Protein AF-A0A221VYM6-F1 (afdb_monomer)

Mean predicted aligned error: 7.94 Å

Organism: NCBI:txid1470176

Foldseek 3Di:
DPPPDPPPDADQDVVVRDSQKDFQKKWWWDDDPPDDIWIWMAGPVVRDIDIDCPDDDFDDPVPDDDDWTKMWGWIAHPVPRFIWIWIWTDDPNDTDTHIGPDGDDDDDPPPDDPPPPPPD

Structure (mmCIF, N/CA/C/O backbone):
data_AF-A0A221VYM6-F1
#
_entry.id   AF-A0A221VYM6-F1
#
loop_
_atom_site.group_PDB
_atom_site.id
_atom_site.type_symbol
_atom_site.label_atom_id
_atom_site.label_alt_id
_atom_site.label_comp_id
_atom_site.label_asym_id
_atom_site.label_entity_id
_atom_site.label_seq_id
_atom_site.pdbx_PDB_ins_code
_atom_site.Cartn_x
_atom_site.Cartn_y
_atom_site.Cartn_z
_atom_site.occupancy
_atom_site.B_iso_or_equiv
_atom_site.auth_seq_id
_atom_site.auth_comp_id
_atom_site.auth_asym_id
_atom_site.auth_atom_id
_atom_site.pdbx_PDB_model_num
ATOM 1 N N . MET A 1 1 ? -14.874 -24.263 -2.839 1.00 46.84 1 MET A N 1
ATOM 2 C CA . MET A 1 1 ? -14.280 -22.927 -3.037 1.00 46.84 1 MET A CA 1
ATOM 3 C C . MET A 1 1 ? -13.327 -23.061 -4.202 1.00 46.84 1 MET A C 1
ATOM 5 O O . MET A 1 1 ? -12.328 -23.753 -4.061 1.00 46.84 1 MET A O 1
ATOM 9 N N . ASP A 1 2 ? -13.682 -22.512 -5.361 1.00 52.88 2 ASP A N 1
ATOM 10 C CA . ASP A 1 2 ? -12.804 -22.548 -6.530 1.00 52.88 2 ASP A CA 1
ATOM 11 C C . ASP A 1 2 ? -11.606 -21.641 -6.251 1.00 52.88 2 ASP A C 1
ATOM 13 O O . ASP A 1 2 ? -11.743 -20.418 -6.211 1.00 52.88 2 ASP A O 1
ATOM 17 N N . GLY A 1 3 ? -10.439 -22.242 -6.020 1.00 55.84 3 GLY A N 1
ATOM 18 C CA . GLY A 1 3 ? -9.161 -21.550 -5.861 1.00 55.84 3 GLY A CA 1
ATOM 19 C C . GLY A 1 3 ? -8.693 -20.948 -7.183 1.00 55.84 3 GLY A C 1
ATOM 20 O O . GLY A 1 3 ? -7.710 -21.402 -7.761 1.00 55.84 3 GLY A O 1
ATOM 21 N N . ARG A 1 4 ? -9.423 -19.951 -7.692 1.00 69.06 4 ARG A N 1
ATOM 22 C CA . ARG A 1 4 ? -9.055 -19.200 -8.894 1.00 69.06 4 ARG A CA 1
ATOM 23 C C . ARG A 1 4 ? -7.886 -18.284 -8.557 1.00 69.06 4 ARG A C 1
ATOM 25 O O . ARG A 1 4 ? -8.068 -17.115 -8.235 1.00 69.06 4 ARG A O 1
ATOM 32 N N . VAL A 1 5 ? -6.682 -18.837 -8.614 1.00 68.12 5 VAL A N 1
ATOM 33 C CA . VAL A 1 5 ? -5.460 -18.039 -8.681 1.00 68.12 5 VAL A CA 1
ATOM 34 C C . VAL A 1 5 ? -5.509 -17.255 -9.990 1.00 68.12 5 VAL A C 1
ATOM 36 O O . VAL A 1 5 ? -5.655 -17.834 -11.067 1.00 68.12 5 VAL A O 1
ATOM 39 N N . ILE A 1 6 ? -5.421 -15.929 -9.903 1.00 70.81 6 ILE A N 1
ATOM 40 C CA . ILE A 1 6 ? -5.298 -15.077 -11.084 1.00 70.81 6 ILE A CA 1
ATOM 41 C C . ILE A 1 6 ? -3.847 -15.203 -11.557 1.00 70.81 6 ILE A C 1
ATOM 43 O O . ILE A 1 6 ? -2.958 -14.557 -11.015 1.00 70.81 6 ILE A O 1
ATOM 47 N N . GLY A 1 7 ? -3.602 -16.076 -12.539 1.00 64.44 7 GLY A N 1
ATOM 48 C CA . GLY A 1 7 ? -2.248 -16.408 -13.006 1.00 64.44 7 GLY A CA 1
ATOM 49 C C . GLY A 1 7 ? -1.463 -15.236 -13.610 1.00 64.44 7 GLY A C 1
ATOM 50 O O . GLY A 1 7 ? -0.243 -15.291 -13.637 1.00 64.44 7 GLY A O 1
ATOM 51 N N . ASN A 1 8 ? -2.153 -14.168 -14.031 1.00 72.62 8 ASN A N 1
ATOM 52 C CA . ASN A 1 8 ? -1.565 -12.969 -14.641 1.00 72.62 8 ASN A CA 1
ATOM 53 C C . ASN A 1 8 ? -1.988 -11.684 -13.899 1.00 72.62 8 ASN A C 1
ATOM 55 O O . ASN A 1 8 ? -2.413 -10.712 -14.522 1.00 72.62 8 ASN A O 1
ATOM 59 N N . ALA A 1 9 ? -1.952 -11.684 -12.564 1.00 81.19 9 ALA A N 1
ATOM 60 C CA . ALA A 1 9 ? -2.217 -10.480 -11.774 1.00 81.19 9 ALA A CA 1
ATOM 61 C C . ALA A 1 9 ? -0.944 -9.625 -11.653 1.00 81.19 9 ALA A C 1
ATOM 63 O O . ALA A 1 9 ? -0.192 -9.760 -10.692 1.00 81.19 9 ALA A O 1
ATOM 64 N N . LEU A 1 10 ? -0.699 -8.760 -12.641 1.00 87.50 10 LEU A N 1
ATOM 65 C CA . LEU A 1 10 ? 0.385 -7.775 -12.589 1.00 87.50 10 LEU A CA 1
ATOM 66 C C . LEU A 1 10 ? -0.062 -6.522 -11.831 1.00 87.50 10 LEU A C 1
ATOM 68 O O . LEU A 1 10 ? -1.157 -6.003 -12.065 1.00 87.50 10 LEU A O 1
ATOM 72 N N . LEU A 1 11 ? 0.800 -6.012 -10.950 1.00 89.38 11 LEU A N 1
ATOM 73 C CA . LEU A 1 11 ? 0.607 -4.716 -10.308 1.00 89.38 11 LEU A CA 1
ATOM 74 C C . LEU A 1 11 ? 1.179 -3.620 -11.214 1.00 89.38 11 LEU A C 1
ATOM 76 O O . LEU A 1 11 ? 2.380 -3.365 -11.217 1.00 89.38 11 LEU A O 1
ATOM 80 N N . ILE A 1 12 ? 0.306 -2.989 -11.997 1.00 91.19 12 ILE A N 1
ATOM 81 C CA . ILE A 1 12 ? 0.689 -1.936 -12.943 1.00 91.19 12 ILE A CA 1
ATOM 82 C C . ILE A 1 12 ? 0.592 -0.574 -12.258 1.00 91.19 12 ILE A C 1
ATOM 84 O O . ILE A 1 12 ? -0.496 -0.172 -11.844 1.00 91.19 12 ILE A O 1
ATOM 88 N N . TYR A 1 13 ? 1.701 0.164 -12.181 1.00 90.62 13 TYR A N 1
ATOM 89 C CA . TYR A 1 13 ? 1.701 1.518 -11.632 1.00 90.62 13 TYR A CA 1
ATOM 90 C C . TYR A 1 13 ? 1.054 2.505 -12.625 1.00 90.62 13 TYR A C 1
ATOM 92 O O . TYR A 1 13 ? 1.562 2.673 -13.738 1.00 90.62 13 TYR A O 1
ATOM 100 N N . PRO A 1 14 ? -0.043 3.200 -12.265 1.00 89.31 14 PRO A N 1
ATOM 101 C CA . PRO A 1 14 ? -0.875 3.932 -13.221 1.00 89.31 14 PRO A CA 1
ATOM 102 C C . PRO A 1 14 ? -0.179 5.139 -13.848 1.00 89.31 14 PRO A C 1
ATOM 104 O O . PRO A 1 14 ? -0.522 5.521 -14.961 1.00 89.31 14 PRO A O 1
ATOM 107 N N . HIS A 1 15 ? 0.798 5.742 -13.165 1.00 88.25 15 HIS A N 1
ATOM 108 C CA . HIS A 1 15 ? 1.430 6.968 -13.652 1.00 88.25 15 HIS A CA 1
ATOM 109 C C . HIS A 1 15 ? 2.299 6.733 -14.896 1.00 88.25 15 HIS A C 1
ATOM 111 O O . HIS A 1 15 ? 2.322 7.559 -15.803 1.00 88.25 15 HIS A O 1
ATOM 117 N N . CYS A 1 16 ? 3.034 5.618 -14.949 1.00 92.56 16 CYS A N 1
ATOM 118 C CA . CYS A 1 16 ? 3.912 5.286 -16.080 1.00 92.56 16 CYS A CA 1
ATOM 119 C C . CYS A 1 16 ? 3.513 3.996 -16.807 1.00 92.56 16 CYS A C 1
ATOM 121 O O . CYS A 1 16 ? 4.198 3.599 -17.743 1.00 92.56 16 CYS A O 1
ATOM 123 N N . SER A 1 17 ? 2.411 3.354 -16.401 1.00 92.88 17 SER A N 1
ATOM 124 C CA . SER A 1 17 ? 1.917 2.088 -16.966 1.00 92.88 17 SER A CA 1
ATOM 125 C C . SER A 1 17 ? 2.937 0.937 -16.931 1.00 92.88 17 SER A C 1
ATOM 127 O O . SER A 1 17 ? 2.841 0.007 -17.727 1.00 92.88 17 SER A O 1
ATOM 129 N N . SER A 1 18 ? 3.906 0.996 -16.014 1.00 92.75 18 SER A N 1
ATOM 130 C CA . SER A 1 18 ? 4.922 -0.042 -15.815 1.00 92.75 18 SER A CA 1
ATOM 131 C C . SER A 1 18 ? 4.409 -1.139 -14.888 1.00 92.75 18 SER A C 1
ATOM 133 O O . SER A 1 18 ? 3.757 -0.847 -13.884 1.00 92.75 18 SER A O 1
ATOM 135 N N . ASP A 1 19 ? 4.749 -2.386 -15.193 1.00 91.00 19 ASP A N 1
ATOM 136 C CA . ASP A 1 19 ? 4.557 -3.560 -14.337 1.00 91.00 19 ASP A CA 1
ATOM 137 C C . ASP A 1 19 ? 5.790 -3.885 -13.474 1.00 91.00 19 ASP A C 1
ATOM 139 O O . ASP A 1 19 ? 5.713 -4.732 -12.585 1.00 91.00 19 ASP A O 1
ATOM 143 N N . VAL A 1 20 ? 6.906 -3.179 -13.682 1.00 94.31 20 VAL A N 1
ATOM 144 C CA . VAL A 1 20 ? 8.126 -3.311 -12.875 1.00 94.31 20 VAL A CA 1
ATOM 145 C C . VAL A 1 20 ? 7.955 -2.533 -11.568 1.00 94.31 20 VAL A C 1
ATOM 147 O O . VAL A 1 20 ? 8.355 -1.371 -11.444 1.00 94.31 20 VAL A O 1
ATOM 150 N N . THR A 1 21 ? 7.263 -3.155 -10.614 1.00 93.94 21 THR A N 1
ATOM 151 C CA . THR A 1 21 ? 6.931 -2.574 -9.311 1.00 93.94 21 THR A CA 1
ATOM 152 C C . THR A 1 21 ? 7.379 -3.468 -8.161 1.00 93.94 21 THR A C 1
ATOM 154 O O . THR A 1 21 ? 7.292 -4.694 -8.226 1.00 93.94 21 THR A O 1
ATOM 157 N N . HIS A 1 22 ? 7.831 -2.839 -7.078 1.00 93.31 22 HIS A N 1
ATOM 158 C CA . HIS A 1 22 ? 8.289 -3.514 -5.869 1.00 93.31 22 HIS A CA 1
ATOM 159 C C . HIS A 1 22 ? 7.418 -3.105 -4.692 1.00 93.31 22 HIS A C 1
ATOM 161 O O . HIS A 1 22 ? 7.345 -1.926 -4.353 1.00 93.31 22 HIS A O 1
ATOM 167 N N . VAL A 1 23 ? 6.758 -4.078 -4.064 1.00 93.25 23 VAL A N 1
ATOM 168 C CA . VAL A 1 23 ? 6.037 -3.873 -2.803 1.00 93.25 23 VAL A CA 1
ATOM 169 C C . VAL A 1 23 ? 7.013 -4.102 -1.658 1.00 93.25 23 VAL A C 1
ATOM 171 O O . VAL A 1 23 ? 7.545 -5.196 -1.496 1.00 93.25 23 VAL A O 1
ATOM 174 N N . GLU A 1 24 ? 7.229 -3.064 -0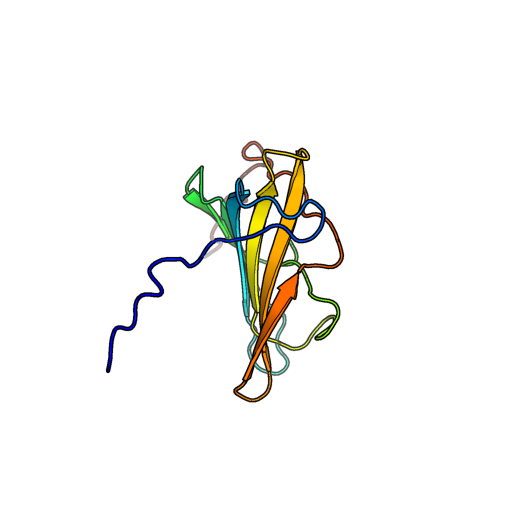.864 1.00 93.06 24 GLU A N 1
ATOM 175 C CA . GLU A 1 24 ? 8.195 -3.056 0.239 1.00 93.06 24 GLU A CA 1
ATOM 176 C C . GLU A 1 24 ? 7.510 -2.941 1.601 1.00 93.06 24 GLU A C 1
ATOM 178 O O . GLU A 1 24 ? 8.092 -3.298 2.618 1.00 93.06 24 GLU A O 1
ATOM 183 N N . HIS A 1 25 ? 6.276 -2.434 1.635 1.00 92.19 25 HIS A N 1
ATOM 184 C CA . HIS A 1 25 ? 5.580 -2.108 2.872 1.00 92.19 25 HIS A CA 1
ATOM 185 C C . HIS A 1 25 ? 4.144 -2.608 2.843 1.00 92.19 25 HIS A C 1
ATOM 187 O O . HIS A 1 25 ? 3.461 -2.551 1.818 1.00 92.19 25 HIS A O 1
ATOM 193 N N . VAL A 1 26 ? 3.659 -3.029 4.005 1.00 93.62 26 VAL A N 1
ATOM 194 C CA . VAL A 1 26 ? 2.241 -3.301 4.233 1.00 93.62 26 VAL A CA 1
ATOM 195 C C . VAL A 1 26 ? 1.774 -2.443 5.391 1.00 93.62 26 VAL A C 1
ATOM 197 O O . VAL A 1 26 ? 2.284 -2.554 6.501 1.00 93.62 26 VAL A O 1
ATOM 200 N N . PHE A 1 27 ? 0.779 -1.606 5.137 1.00 91.94 27 PHE A N 1
ATOM 201 C CA . PHE A 1 27 ? 0.119 -0.809 6.157 1.00 91.94 27 PHE A CA 1
ATOM 202 C C . PHE A 1 27 ? -1.237 -1.430 6.460 1.00 91.94 27 PHE A C 1
ATOM 204 O O . PHE A 1 27 ? -1.993 -1.756 5.545 1.00 91.94 27 PHE A O 1
ATOM 211 N N . VAL A 1 28 ? -1.572 -1.563 7.733 1.00 91.12 28 VAL A N 1
ATOM 212 C CA . VAL A 1 28 ? -2.876 -2.021 8.200 1.00 91.12 28 VAL A CA 1
ATOM 213 C C . VAL A 1 28 ? -3.413 -0.972 9.151 1.00 91.12 28 VAL A C 1
ATOM 215 O O . VAL A 1 28 ? -2.758 -0.615 10.122 1.00 91.12 28 VAL A O 1
ATOM 218 N N . SER A 1 29 ? -4.629 -0.506 8.901 1.00 89.44 29 SER A N 1
ATOM 219 C CA . SER A 1 29 ? -5.359 0.312 9.860 1.00 89.44 29 SER A CA 1
ATOM 220 C C . SER A 1 29 ? -6.683 -0.340 10.154 1.00 89.44 29 SER A C 1
ATOM 222 O O . SER A 1 29 ? -7.472 -0.646 9.252 1.00 89.44 29 SER A O 1
ATOM 224 N N . ALA A 1 30 ? -6.917 -0.544 11.438 1.00 86.94 30 ALA A N 1
ATOM 225 C CA . ALA A 1 30 ? -8.105 -1.187 11.941 1.00 86.94 30 ALA A CA 1
ATOM 226 C C . ALA A 1 30 ? -8.617 -0.434 13.157 1.00 86.94 30 ALA A C 1
ATOM 228 O O . ALA A 1 30 ? -7.845 0.031 13.992 1.00 86.94 30 ALA A O 1
ATOM 229 N N . ARG A 1 31 ? -9.937 -0.353 13.304 1.00 83.06 31 ARG A N 1
ATOM 230 C CA . ARG A 1 31 ? -10.547 0.185 14.519 1.00 83.06 31 ARG A CA 1
ATOM 231 C C . ARG A 1 31 ? -11.850 -0.511 14.857 1.00 83.06 31 ARG A C 1
ATOM 233 O O . ARG A 1 31 ? -12.609 -0.891 13.964 1.00 83.06 31 ARG A O 1
ATOM 240 N N . GLN A 1 32 ? -12.124 -0.621 16.149 1.00 80.06 32 GLN A N 1
ATOM 241 C CA . GLN A 1 32 ? -13.480 -0.865 16.624 1.00 80.06 32 GLN A CA 1
ATOM 242 C C . GLN A 1 32 ? -14.298 0.428 16.486 1.00 80.06 32 GLN A C 1
ATOM 244 O O . GLN A 1 32 ? -13.727 1.520 16.450 1.00 80.06 32 GLN A O 1
ATOM 249 N N . GLU A 1 33 ? -15.621 0.305 16.382 1.00 73.38 33 GLU A N 1
ATOM 250 C CA . GLU A 1 33 ? -16.529 1.455 16.368 1.00 73.38 33 GLU A CA 1
ATOM 251 C C . GLU A 1 33 ? -16.202 2.426 17.514 1.00 73.38 33 GLU A C 1
ATOM 253 O O . GLU A 1 33 ? -15.905 2.004 18.632 1.00 73.38 33 GLU A O 1
ATOM 258 N N . ASP A 1 34 ? -16.148 3.716 17.177 1.00 73.75 34 ASP A N 1
ATOM 259 C CA . ASP A 1 34 ? -15.829 4.839 18.070 1.00 73.75 34 ASP A CA 1
ATOM 260 C C . ASP A 1 34 ? -14.485 4.784 18.822 1.00 73.75 34 ASP A C 1
ATOM 262 O O . ASP A 1 34 ? -14.213 5.631 19.674 1.00 73.75 34 ASP A O 1
ATOM 266 N N . ARG A 1 35 ? -13.591 3.848 18.476 1.00 81.00 35 ARG A N 1
ATOM 267 C CA . ARG A 1 35 ? -12.214 3.815 18.988 1.00 81.00 35 ARG A CA 1
ATOM 268 C C . ARG A 1 35 ? -11.230 4.475 18.028 1.00 81.00 35 ARG A C 1
ATOM 270 O O . ARG A 1 35 ? -11.482 4.610 16.828 1.00 81.00 35 ARG A O 1
ATOM 277 N N . LEU A 1 36 ? -10.076 4.861 18.571 1.00 80.88 36 LEU A N 1
ATOM 278 C CA . LEU A 1 36 ? -8.929 5.258 17.759 1.00 80.88 36 LEU A CA 1
ATOM 279 C C . LEU A 1 36 ? -8.517 4.106 16.840 1.00 80.88 36 LEU A C 1
ATOM 281 O O . LEU A 1 36 ? -8.643 2.931 17.196 1.00 80.88 36 LEU A O 1
ATOM 285 N N . ALA A 1 37 ? -8.037 4.462 15.651 1.00 81.69 37 ALA A N 1
ATOM 286 C CA . ALA A 1 37 ? -7.429 3.486 14.769 1.00 81.69 37 ALA A CA 1
ATOM 287 C C . ALA A 1 37 ? -6.127 2.968 15.373 1.00 81.69 37 ALA A C 1
ATOM 289 O O . ALA A 1 37 ? -5.378 3.717 16.003 1.00 81.69 37 ALA A O 1
ATOM 290 N N . ASN A 1 38 ? -5.915 1.669 15.198 1.00 85.38 38 ASN A N 1
ATOM 291 C CA . ASN A 1 38 ? -4.636 1.027 15.383 1.00 85.38 38 ASN A CA 1
ATOM 292 C C . ASN A 1 38 ? -3.981 0.918 14.011 1.00 85.38 38 ASN A C 1
ATOM 294 O O . ASN A 1 38 ? -4.463 0.171 13.155 1.00 85.38 38 ASN A O 1
ATOM 298 N N . GLU A 1 39 ? -2.912 1.676 13.817 1.00 88.06 39 GLU A N 1
ATOM 299 C CA . GLU A 1 39 ? -2.057 1.569 12.644 1.00 88.06 39 GLU A CA 1
ATOM 300 C C . GLU A 1 39 ? -0.918 0.586 12.927 1.00 88.06 39 GLU A C 1
ATOM 302 O O . GLU A 1 39 ? -0.246 0.658 13.964 1.00 88.06 39 GLU A O 1
ATOM 307 N N . ILE A 1 40 ? -0.706 -0.320 11.982 1.00 90.00 40 ILE A N 1
ATOM 308 C CA . ILE A 1 40 ? 0.400 -1.264 11.940 1.00 90.00 40 ILE A CA 1
ATOM 309 C C . ILE A 1 40 ? 1.100 -1.059 10.604 1.00 90.00 40 ILE A C 1
ATOM 311 O O . ILE A 1 40 ? 0.445 -1.081 9.562 1.00 90.00 40 ILE A O 1
ATOM 315 N N . THR A 1 41 ? 2.419 -0.934 10.622 1.00 90.94 41 THR A N 1
ATOM 316 C CA . THR A 1 41 ? 3.217 -0.939 9.397 1.00 90.94 41 THR A CA 1
ATOM 317 C C . THR A 1 41 ? 4.239 -2.053 9.460 1.00 90.94 41 THR A C 1
ATOM 319 O O . THR A 1 41 ? 4.914 -2.238 10.468 1.00 90.94 41 THR A O 1
ATOM 322 N N . VAL A 1 42 ? 4.342 -2.806 8.374 1.00 90.94 42 VAL A N 1
ATOM 323 C CA . VAL A 1 42 ? 5.305 -3.884 8.195 1.00 90.94 42 VAL A CA 1
ATOM 324 C C . VAL A 1 42 ? 6.242 -3.489 7.066 1.00 90.94 42 VAL A C 1
ATOM 326 O O . VAL A 1 42 ? 5.784 -3.257 5.946 1.00 90.94 42 VAL A O 1
ATOM 329 N N . ASN A 1 43 ? 7.540 -3.449 7.345 1.00 90.19 43 ASN A N 1
ATOM 330 C CA . ASN A 1 43 ? 8.567 -3.440 6.313 1.0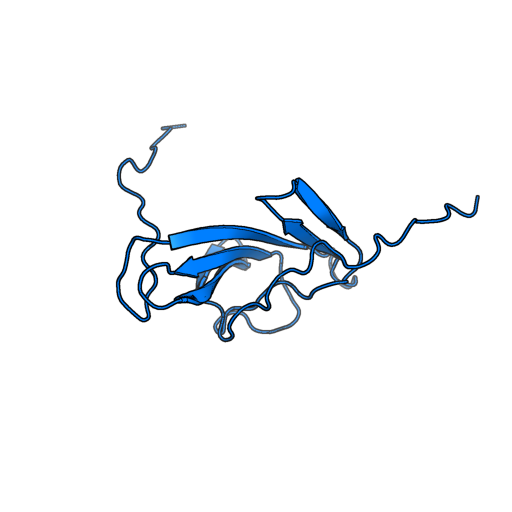0 90.19 43 ASN A CA 1
ATOM 331 C C . ASN A 1 43 ? 8.774 -4.891 5.852 1.00 90.19 43 ASN A C 1
ATOM 333 O O . ASN A 1 43 ? 9.222 -5.744 6.616 1.00 90.19 43 ASN A O 1
ATOM 337 N N . ALA A 1 44 ? 8.398 -5.187 4.611 1.00 88.25 44 ALA A N 1
ATOM 338 C CA . ALA A 1 44 ? 8.463 -6.525 4.033 1.00 88.25 44 ALA A CA 1
ATOM 339 C C . ALA A 1 44 ? 9.897 -6.963 3.688 1.00 88.25 44 ALA A C 1
ATOM 341 O O . ALA A 1 44 ? 10.134 -8.157 3.520 1.00 88.25 44 ALA A O 1
ATOM 342 N N . ILE A 1 45 ? 10.841 -6.020 3.597 1.00 88.50 45 ILE A N 1
ATOM 343 C CA . ILE A 1 45 ? 12.258 -6.297 3.342 1.00 88.50 45 ILE A CA 1
ATOM 344 C C . ILE A 1 45 ? 12.950 -6.700 4.646 1.00 88.50 45 ILE A C 1
ATOM 346 O O . ILE A 1 45 ? 13.576 -7.757 4.712 1.00 88.50 45 ILE A O 1
ATOM 350 N N . SER A 1 46 ? 12.833 -5.875 5.691 1.00 89.56 46 SER A N 1
ATOM 351 C CA . SER A 1 46 ? 13.511 -6.105 6.974 1.00 89.56 46 SER A CA 1
ATOM 352 C C . SER A 1 46 ? 12.722 -7.005 7.929 1.00 89.56 46 SER A C 1
ATOM 354 O O . SER A 1 46 ? 13.284 -7.549 8.878 1.00 89.56 46 SER A O 1
ATOM 356 N N . GLY A 1 47 ? 11.417 -7.172 7.700 1.00 85.88 47 GLY A N 1
ATOM 357 C CA . GLY A 1 47 ? 10.502 -7.868 8.607 1.00 85.88 47 GLY A CA 1
ATOM 358 C C . GLY A 1 47 ? 10.118 -7.052 9.847 1.00 85.88 47 GLY A C 1
ATOM 359 O O . GLY A 1 47 ? 9.422 -7.568 10.724 1.00 85.88 47 GLY A O 1
ATOM 360 N N . ARG A 1 48 ? 10.556 -5.789 9.948 1.00 87.81 48 ARG A N 1
ATOM 361 C CA . ARG A 1 48 ? 10.236 -4.897 11.068 1.00 87.81 48 ARG A CA 1
ATOM 362 C C . ARG A 1 48 ? 8.743 -4.572 11.085 1.00 87.81 48 ARG A C 1
ATOM 364 O O . ARG A 1 48 ? 8.157 -4.242 10.056 1.00 87.81 48 ARG A O 1
ATOM 371 N N . VAL A 1 49 ? 8.148 -4.629 12.275 1.00 89.31 49 VAL A N 1
ATOM 372 C CA . VAL A 1 49 ? 6.742 -4.286 12.510 1.00 89.31 49 VAL A CA 1
ATOM 373 C C . VAL A 1 49 ? 6.665 -3.114 13.477 1.00 89.31 49 VAL A C 1
ATOM 375 O O . VAL A 1 49 ? 7.182 -3.182 14.590 1.00 89.31 49 VAL A O 1
ATOM 378 N N . GLU A 1 50 ? 5.974 -2.059 13.068 1.00 87.25 50 GLU A N 1
ATOM 379 C CA . GLU A 1 50 ? 5.655 -0.908 13.905 1.00 87.25 50 GLU A CA 1
ATOM 380 C C . GLU A 1 50 ? 4.162 -0.866 14.199 1.00 87.25 50 GLU A C 1
ATOM 382 O O . GLU A 1 50 ? 3.334 -1.204 13.356 1.00 87.25 50 GLU A O 1
ATOM 387 N N . THR A 1 51 ? 3.814 -0.458 15.416 1.00 84.44 51 THR A N 1
ATOM 388 C CA . THR A 1 51 ? 2.429 -0.362 15.893 1.00 84.44 51 THR A CA 1
ATOM 389 C C . THR A 1 51 ? 2.214 0.987 16.585 1.00 84.44 51 THR A C 1
ATOM 391 O O . THR A 1 51 ? 3.162 1.756 16.745 1.00 84.44 51 THR A O 1
ATOM 394 N N . ARG A 1 52 ? 0.982 1.277 17.030 1.00 71.75 52 ARG A N 1
ATOM 395 C CA . ARG A 1 52 ? 0.636 2.479 17.823 1.00 71.75 52 ARG A CA 1
ATOM 396 C C . ARG A 1 52 ? 0.773 3.807 17.066 1.00 71.75 52 ARG A C 1
ATOM 398 O O . ARG A 1 52 ? 1.146 4.815 17.657 1.00 71.75 52 ARG A O 1
ATOM 405 N N . ASN A 1 53 ? 0.392 3.840 15.790 1.00 62.66 53 ASN A N 1
ATOM 406 C CA . ASN A 1 53 ? 0.224 5.091 15.031 1.00 62.66 53 ASN A CA 1
ATOM 407 C C . ASN A 1 53 ? 1.527 5.849 14.728 1.00 62.66 53 ASN A C 1
ATOM 409 O O . ASN A 1 53 ? 1.487 7.057 14.511 1.00 62.66 53 ASN A O 1
ATOM 413 N N . LYS A 1 54 ? 2.671 5.150 14.657 1.00 65.38 54 LYS A N 1
ATOM 414 C CA . LYS A 1 54 ? 3.940 5.746 14.194 1.00 65.38 54 LYS A CA 1
ATOM 415 C C . LYS A 1 54 ? 3.915 6.187 12.725 1.00 65.38 54 LYS A C 1
ATOM 417 O O . LYS A 1 54 ? 4.649 7.092 12.349 1.00 65.38 54 LYS A O 1
ATOM 422 N N . GLY A 1 55 ? 3.023 5.615 11.920 1.00 68.19 55 GLY A N 1
ATOM 423 C CA . GLY A 1 55 ? 2.716 6.086 10.574 1.00 68.19 55 GLY A CA 1
ATOM 424 C C . GLY A 1 55 ? 1.233 5.909 10.286 1.00 68.19 55 GLY A C 1
ATOM 425 O O . GLY A 1 55 ? 0.669 4.855 10.578 1.00 68.19 55 GLY A O 1
ATOM 426 N N . GLU A 1 5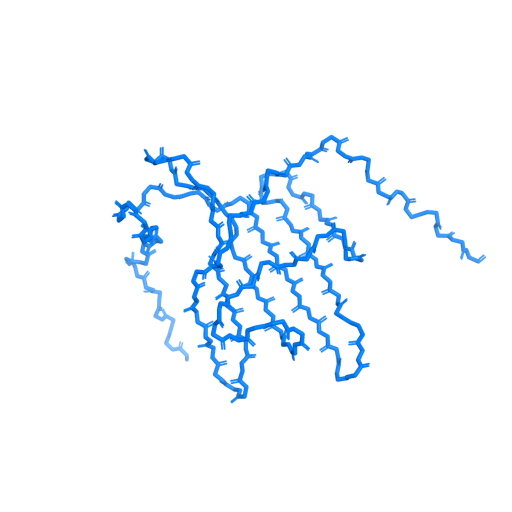6 ? 0.588 6.940 9.742 1.00 79.25 56 GLU A N 1
ATOM 427 C CA . GLU A 1 56 ? -0.782 6.809 9.248 1.00 79.25 56 GLU A CA 1
ATOM 428 C C . GLU A 1 56 ? -0.752 5.991 7.954 1.00 79.25 56 GLU A C 1
ATOM 430 O O . GLU A 1 56 ? -0.038 6.340 7.010 1.00 79.25 56 GLU A O 1
ATOM 435 N N . ALA A 1 57 ? -1.518 4.900 7.895 1.00 86.19 57 ALA A N 1
ATOM 436 C CA . ALA A 1 57 ? -1.627 4.127 6.673 1.00 86.19 57 ALA A CA 1
ATOM 437 C C . ALA A 1 57 ? -2.171 5.013 5.532 1.00 86.19 57 ALA A C 1
ATOM 439 O O . ALA A 1 57 ? -3.129 5.769 5.750 1.00 86.19 57 ALA A O 1
ATOM 440 N N . PRO A 1 58 ? -1.604 4.903 4.315 1.00 89.31 58 PRO A N 1
ATOM 441 C CA . PRO A 1 58 ? -2.011 5.697 3.162 1.00 89.31 58 PRO A CA 1
ATOM 442 C C . PRO A 1 58 ? -3.518 5.652 2.902 1.00 89.31 58 PRO A C 1
ATOM 444 O O . PRO A 1 58 ? -4.192 4.647 3.147 1.00 89.31 58 PRO A O 1
ATOM 447 N N . ILE A 1 59 ? -4.045 6.757 2.375 1.00 86.94 59 ILE A N 1
ATOM 448 C CA . ILE A 1 59 ? -5.475 6.940 2.130 1.00 86.94 59 ILE A CA 1
ATOM 449 C C . ILE A 1 59 ? -5.731 7.098 0.642 1.00 86.94 59 ILE A C 1
ATOM 451 O O . ILE A 1 59 ? -5.037 7.835 -0.058 1.00 86.94 59 ILE A O 1
ATOM 455 N N . GLY A 1 60 ? -6.767 6.402 0.193 1.00 82.19 60 GLY A N 1
ATOM 456 C CA . GLY A 1 60 ? -7.374 6.612 -1.103 1.00 82.19 60 GLY A CA 1
ATOM 457 C C . GLY A 1 60 ? -8.419 7.731 -1.083 1.00 82.19 60 GLY A C 1
ATOM 458 O O . GLY A 1 60 ? -9.164 7.898 -0.109 1.00 82.19 60 GLY A O 1
ATOM 459 N N . SER A 1 61 ? -8.479 8.476 -2.181 1.00 80.38 61 SER A N 1
ATOM 460 C CA . SER A 1 61 ? -9.379 9.614 -2.401 1.00 80.38 61 SER A CA 1
ATOM 461 C C . SER A 1 61 ? -10.869 9.312 -2.209 1.00 80.38 61 SER A C 1
ATOM 463 O O . SER A 1 61 ? -11.629 10.145 -1.713 1.00 80.38 61 SER A O 1
ATOM 465 N N . THR A 1 62 ? -11.306 8.104 -2.568 1.00 75.94 62 THR A N 1
ATOM 466 C CA . THR A 1 62 ? -12.727 7.741 -2.646 1.00 75.94 62 THR A CA 1
ATOM 467 C C . THR A 1 62 ? -13.341 7.616 -1.260 1.00 75.94 62 THR A C 1
ATOM 469 O O . THR A 1 62 ? -14.520 7.906 -1.045 1.00 75.94 62 THR A O 1
ATOM 472 N N . VAL A 1 63 ? -12.546 7.148 -0.300 1.00 69.44 63 VAL A N 1
ATOM 473 C CA . VAL A 1 63 ? -13.042 6.770 1.021 1.00 69.44 63 VAL A CA 1
ATOM 474 C C . VAL A 1 63 ? -12.736 7.828 2.084 1.00 69.44 63 VAL A C 1
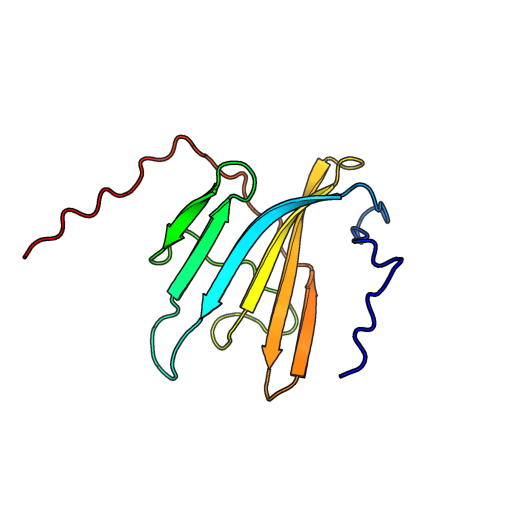ATOM 476 O O . VAL A 1 63 ? -13.502 7.935 3.052 1.00 69.44 63 VAL A O 1
ATOM 479 N N . GLY A 1 64 ? -11.690 8.636 1.872 1.00 68.19 64 GLY A N 1
ATOM 480 C CA . GLY A 1 64 ? -11.304 9.762 2.722 1.00 68.19 64 GLY A CA 1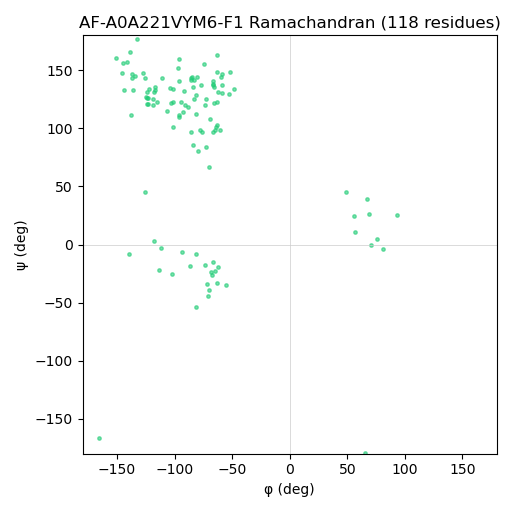
ATOM 481 C C . GLY A 1 64 ? -10.844 9.375 4.134 1.00 68.19 64 GLY A C 1
ATOM 482 O O . GLY A 1 64 ? -10.801 8.200 4.514 1.00 68.19 64 GLY A O 1
ATOM 483 N N . HIS A 1 65 ? -10.502 10.386 4.940 1.00 61.59 65 HIS A N 1
ATOM 484 C CA . HIS A 1 65 ? -10.027 10.189 6.312 1.00 61.59 65 HIS A CA 1
ATOM 485 C C . HIS A 1 65 ? -11.120 9.628 7.242 1.00 61.59 65 HIS A C 1
ATOM 487 O O . HIS A 1 65 ? -12.265 10.085 7.273 1.00 61.59 65 HIS A O 1
ATOM 493 N N . GLY A 1 66 ? -10.719 8.676 8.090 1.00 59.72 66 GLY A N 1
ATOM 494 C CA . GLY A 1 66 ? -11.293 8.560 9.429 1.00 59.72 66 GLY A CA 1
ATOM 495 C C . GLY A 1 66 ? -12.476 7.621 9.654 1.00 59.72 66 GLY A C 1
ATOM 496 O O . GLY A 1 66 ? -13.199 7.860 10.624 1.00 59.72 66 GLY A O 1
ATOM 497 N N . ARG A 1 67 ? -12.704 6.550 8.870 1.00 60.38 67 ARG A N 1
ATOM 498 C CA . ARG A 1 67 ? -13.816 5.618 9.187 1.00 60.38 67 ARG A CA 1
ATOM 499 C C . ARG A 1 67 ? -13.624 4.105 9.039 1.00 60.38 67 ARG A C 1
ATOM 501 O O . ARG A 1 67 ? -14.551 3.404 9.442 1.00 60.38 67 ARG A O 1
ATOM 508 N N . ARG A 1 68 ? -12.538 3.560 8.480 1.00 72.06 68 ARG A N 1
ATOM 509 C CA . ARG A 1 68 ? -12.597 2.184 7.935 1.00 72.06 68 ARG A CA 1
ATOM 510 C C . ARG A 1 68 ? -11.327 1.355 8.088 1.00 72.06 68 ARG A C 1
ATOM 512 O O . ARG A 1 68 ? -10.233 1.889 8.190 1.00 72.06 68 ARG A O 1
ATOM 519 N N . GLN A 1 69 ? -11.553 0.043 8.063 1.00 86.19 69 GLN A N 1
ATOM 520 C CA . GLN A 1 69 ? -10.547 -1.007 7.963 1.00 86.19 69 GLN A CA 1
ATOM 521 C C . GLN A 1 69 ? -9.870 -0.906 6.592 1.00 86.19 69 GLN A C 1
ATOM 523 O O . GLN A 1 69 ? -10.556 -0.973 5.564 1.00 86.19 69 GLN A O 1
ATOM 528 N N . ARG A 1 70 ? -8.551 -0.728 6.572 1.00 89.38 70 ARG A N 1
ATOM 529 C CA . ARG A 1 70 ? -7.765 -0.581 5.342 1.00 89.38 70 ARG A CA 1
ATOM 530 C C . ARG A 1 70 ? -6.479 -1.391 5.415 1.00 89.38 70 ARG A C 1
ATOM 532 O O . ARG A 1 70 ? -5.871 -1.524 6.476 1.00 89.38 70 ARG A O 1
ATOM 539 N N . ILE A 1 71 ? -6.081 -1.893 4.257 1.00 92.31 71 ILE A N 1
ATOM 540 C CA . ILE A 1 71 ? -4.772 -2.481 4.004 1.00 92.31 71 ILE A CA 1
ATOM 541 C C . ILE A 1 71 ? -4.183 -1.698 2.838 1.00 92.31 71 ILE A C 1
ATOM 543 O O . ILE A 1 71 ? -4.838 -1.580 1.807 1.00 92.31 71 ILE A O 1
ATOM 547 N N . ALA A 1 72 ? -2.979 -1.160 2.981 1.00 93.12 72 ALA A N 1
ATOM 548 C CA . ALA A 1 72 ? -2.272 -0.529 1.877 1.00 93.12 72 ALA A CA 1
ATOM 549 C C . ALA A 1 72 ? -0.978 -1.283 1.573 1.00 93.12 72 ALA A C 1
ATOM 551 O O . ALA A 1 72 ? -0.211 -1.604 2.478 1.00 93.12 72 ALA A O 1
ATOM 552 N N . LEU A 1 73 ? -0.740 -1.550 0.293 1.00 94.44 73 LEU A N 1
ATOM 553 C CA . LEU A 1 73 ? 0.514 -2.093 -0.213 1.00 94.44 73 LEU A CA 1
ATOM 554 C C . LEU A 1 73 ? 1.362 -0.926 -0.698 1.00 94.44 73 LEU A C 1
ATOM 556 O O . LEU A 1 73 ? 1.018 -0.284 -1.690 1.00 94.44 73 LEU A O 1
ATOM 560 N N . GLY A 1 74 ? 2.429 -0.631 0.032 1.00 93.94 74 GLY A N 1
ATOM 561 C CA . GLY A 1 74 ? 3.366 0.432 -0.282 1.00 93.94 74 GLY A CA 1
ATOM 562 C C . GLY A 1 74 ? 4.574 -0.080 -1.043 1.00 93.94 74 GLY A C 1
ATOM 563 O O . GLY A 1 74 ? 5.111 -1.141 -0.727 1.00 93.94 74 GLY A O 1
ATOM 564 N N . GLY A 1 75 ? 5.029 0.689 -2.018 1.00 94.06 75 GLY A N 1
ATOM 565 C CA . GLY A 1 75 ? 6.118 0.272 -2.880 1.00 94.06 75 GLY A CA 1
ATOM 566 C C . GLY A 1 75 ? 6.707 1.400 -3.701 1.00 94.06 75 GLY A C 1
ATOM 567 O O . GLY A 1 75 ? 6.437 2.578 -3.456 1.00 94.06 75 GLY A O 1
ATOM 568 N N . TYR A 1 76 ? 7.496 1.023 -4.697 1.00 94.06 76 TYR A N 1
ATOM 569 C CA . TYR A 1 76 ? 8.014 1.945 -5.694 1.00 94.06 76 TYR A CA 1
ATOM 570 C C . TYR A 1 76 ? 8.034 1.304 -7.085 1.00 94.06 76 TYR A C 1
ATOM 572 O O . TYR A 1 76 ? 7.992 0.081 -7.242 1.00 94.06 76 TYR A O 1
ATOM 580 N N . CYS A 1 77 ? 8.018 2.152 -8.110 1.00 94.69 77 CYS A N 1
ATOM 581 C CA . CYS A 1 77 ? 8.153 1.744 -9.502 1.00 94.69 77 CYS A CA 1
ATOM 582 C C . CYS A 1 77 ? 9.619 1.862 -9.930 1.00 94.69 77 CYS A C 1
ATOM 584 O O . CYS A 1 77 ? 10.166 2.964 -9.899 1.00 94.69 77 CYS A O 1
ATOM 586 N N . ASP A 1 78 ? 10.230 0.772 -10.396 1.00 95.31 78 ASP A N 1
ATOM 587 C CA . ASP A 1 78 ? 11.628 0.771 -10.857 1.00 95.31 78 ASP A CA 1
ATOM 588 C C . ASP A 1 78 ? 11.839 1.684 -12.070 1.00 95.31 78 ASP A C 1
ATOM 590 O O . ASP A 1 78 ? 12.895 2.292 -12.225 1.00 95.31 78 ASP A O 1
ATOM 594 N N . LEU A 1 79 ? 10.827 1.795 -12.939 1.00 94.69 79 LEU A N 1
ATOM 595 C CA . LEU A 1 79 ? 10.947 2.546 -14.187 1.00 94.69 79 LEU A CA 1
ATOM 596 C C . LEU A 1 79 ? 11.014 4.061 -13.956 1.00 94.69 79 LEU A C 1
ATOM 598 O O . LEU A 1 79 ? 11.796 4.747 -14.608 1.00 94.69 79 LEU A O 1
ATOM 602 N N . CYS A 1 80 ? 10.163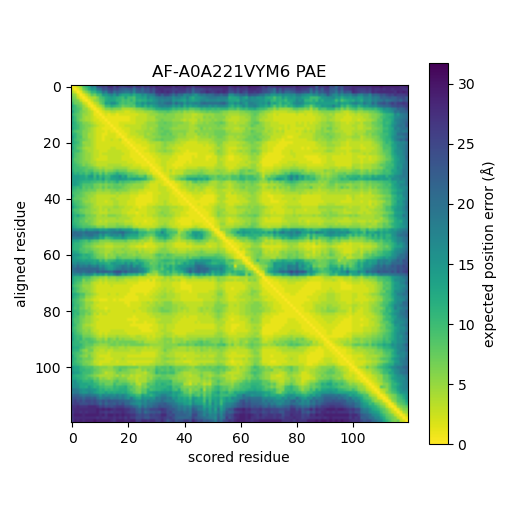 4.596 -13.074 1.00 93.38 80 CYS A N 1
ATOM 603 C CA . CYS A 1 80 ? 10.056 6.043 -12.850 1.00 93.38 80 CYS A CA 1
ATOM 604 C C . CYS A 1 80 ? 10.545 6.500 -11.469 1.00 93.38 80 CYS A C 1
ATOM 606 O O . CYS A 1 80 ? 10.535 7.697 -11.195 1.00 93.38 80 CYS A O 1
ATOM 608 N N . GLY A 1 81 ? 10.948 5.574 -10.595 1.00 92.31 81 GLY A N 1
ATOM 609 C CA . GLY A 1 81 ? 11.453 5.850 -9.246 1.00 92.31 81 GLY A CA 1
ATOM 610 C C . GLY A 1 81 ? 10.402 6.335 -8.242 1.00 92.31 81 GLY A C 1
ATOM 611 O O . GLY A 1 81 ? 10.732 6.595 -7.089 1.00 92.31 81 GLY A O 1
ATOM 612 N N . THR A 1 82 ? 9.140 6.476 -8.652 1.00 93.00 82 THR A N 1
ATOM 613 C CA . THR A 1 82 ? 8.075 7.037 -7.812 1.00 93.00 82 THR A CA 1
ATOM 614 C C . THR A 1 82 ? 7.585 6.025 -6.785 1.00 93.00 82 THR A C 1
ATOM 616 O O . THR A 1 82 ? 7.354 4.858 -7.122 1.00 93.00 82 THR A O 1
ATOM 619 N N . ARG A 1 83 ? 7.368 6.484 -5.547 1.00 93.31 83 ARG A N 1
ATOM 620 C CA . ARG A 1 83 ? 6.773 5.670 -4.482 1.00 93.31 83 ARG A CA 1
ATOM 621 C C . ARG A 1 83 ? 5.254 5.733 -4.552 1.00 93.31 83 ARG A C 1
ATOM 623 O O . ARG A 1 83 ? 4.669 6.770 -4.846 1.00 93.31 83 ARG A O 1
ATOM 630 N N . PHE A 1 84 ? 4.598 4.622 -4.261 1.00 94.12 84 PHE A N 1
ATOM 631 C CA . PHE A 1 84 ? 3.151 4.497 -4.378 1.00 94.12 84 PHE A CA 1
ATOM 632 C C . PHE A 1 84 ? 2.556 3.734 -3.203 1.00 94.12 84 PHE A C 1
ATOM 634 O O . PHE A 1 84 ? 3.255 3.010 -2.493 1.00 94.12 84 PHE A O 1
ATOM 641 N N . ALA A 1 85 ? 1.236 3.826 -3.057 1.00 94.44 85 ALA A N 1
ATOM 642 C CA . ALA A 1 85 ? 0.475 2.862 -2.279 1.00 94.44 85 ALA A CA 1
ATOM 643 C C . ALA A 1 85 ? -0.805 2.447 -3.006 1.00 94.44 85 ALA A C 1
ATOM 645 O O . ALA A 1 85 ? -1.559 3.298 -3.476 1.00 94.44 85 ALA A O 1
ATOM 646 N N . LEU A 1 86 ? -1.058 1.139 -3.060 1.00 94.38 86 LEU A N 1
ATOM 647 C CA . LEU A 1 86 ? -2.350 0.576 -3.436 1.00 94.38 86 LEU A CA 1
ATOM 648 C C . LEU A 1 86 ? -3.161 0.348 -2.161 1.00 94.38 86 LEU A C 1
ATOM 650 O O . LEU A 1 86 ? -2.793 -0.478 -1.330 1.00 94.38 86 LEU A O 1
ATOM 654 N N . VAL A 1 87 ? -4.258 1.075 -2.004 1.00 93.44 87 VAL A N 1
ATOM 655 C CA . VAL A 1 87 ? -5.104 1.069 -0.814 1.00 93.44 87 VAL A CA 1
ATOM 656 C C . VAL A 1 87 ? -6.340 0.217 -1.071 1.00 93.44 87 VAL A C 1
ATOM 658 O O . VAL A 1 87 ? -7.122 0.469 -1.986 1.00 93.44 87 VAL A O 1
ATOM 661 N N . ILE A 1 88 ? -6.531 -0.786 -0.224 1.00 92.69 88 ILE A N 1
ATOM 662 C CA . ILE A 1 88 ? -7.705 -1.646 -0.180 1.00 92.69 88 ILE A CA 1
ATOM 663 C C . ILE A 1 88 ? -8.506 -1.246 1.052 1.00 92.69 88 ILE A C 1
ATOM 665 O O . ILE A 1 88 ? -8.055 -1.426 2.184 1.00 92.69 88 ILE A O 1
ATOM 669 N N . THR A 1 89 ? -9.712 -0.727 0.844 1.00 90.06 89 THR A N 1
ATOM 670 C CA . THR A 1 89 ? -10.587 -0.305 1.937 1.00 90.06 89 THR A CA 1
ATOM 671 C C . THR A 1 89 ? -11.875 -1.108 1.960 1.00 90.06 89 THR A C 1
ATOM 673 O O . THR A 1 89 ? -12.573 -1.228 0.953 1.00 90.06 89 THR A O 1
ATOM 676 N N . GLN A 1 90 ? -12.238 -1.610 3.139 1.00 86.62 90 GLN A N 1
ATOM 677 C CA . GLN A 1 90 ? -13.535 -2.240 3.346 1.00 86.62 90 GLN A CA 1
ATOM 678 C C . GLN A 1 90 ? -14.602 -1.168 3.619 1.00 86.62 90 GLN A C 1
ATOM 680 O O . GLN A 1 90 ? -14.474 -0.328 4.513 1.00 86.62 90 GLN A O 1
ATOM 685 N N . HIS A 1 91 ? -15.679 -1.185 2.834 1.00 80.88 91 HIS A N 1
ATOM 686 C CA . HIS A 1 91 ? -16.803 -0.263 2.959 1.00 80.88 91 HIS A CA 1
ATOM 687 C C . HIS A 1 91 ? -18.135 -0.995 2.788 1.00 80.88 91 HIS A C 1
ATOM 689 O O . HIS A 1 91 ? -18.470 -1.422 1.688 1.00 80.88 91 HIS A O 1
ATOM 695 N N . LYS A 1 92 ? -18.922 -1.109 3.869 1.00 80.19 92 LYS A N 1
ATOM 696 C CA . LYS A 1 92 ? -20.285 -1.687 3.848 1.00 80.19 92 LYS A CA 1
ATOM 697 C C . LYS A 1 92 ? -20.362 -3.038 3.109 1.00 80.19 92 LYS A C 1
ATOM 699 O O . LYS A 1 92 ? -21.233 -3.249 2.273 1.00 80.19 92 LYS A O 1
ATOM 704 N N . GLY A 1 93 ? -19.413 -3.934 3.386 1.00 80.81 93 GLY A N 1
ATOM 705 C CA . GLY A 1 93 ? -19.336 -5.255 2.745 1.00 80.81 93 GLY A CA 1
ATOM 706 C C . GLY A 1 93 ? -18.691 -5.276 1.353 1.00 80.81 93 GLY A C 1
ATOM 707 O O . GLY A 1 93 ? -18.481 -6.354 0.814 1.00 80.81 93 GLY A O 1
ATOM 708 N N . SER A 1 94 ? -18.331 -4.119 0.792 1.00 84.94 94 SER A N 1
ATOM 709 C CA . SER A 1 94 ? -17.554 -4.008 -0.448 1.00 84.94 94 SER A CA 1
ATOM 710 C C . SER A 1 94 ? -16.068 -3.797 -0.154 1.00 84.94 94 SER A C 1
ATOM 712 O O . SER A 1 94 ? -15.716 -3.205 0.869 1.00 84.94 94 SER A O 1
ATOM 714 N N . ALA A 1 95 ? -15.208 -4.248 -1.066 1.00 87.88 95 ALA A N 1
ATOM 715 C CA . ALA A 1 95 ? -13.794 -3.889 -1.099 1.00 87.88 95 ALA A CA 1
ATOM 716 C C . ALA A 1 95 ? -13.577 -2.851 -2.205 1.00 87.88 95 ALA A C 1
ATOM 718 O O . ALA A 1 95 ? -13.903 -3.100 -3.364 1.00 87.88 95 ALA A O 1
ATOM 719 N N . LEU A 1 96 ? -13.060 -1.686 -1.831 1.00 89.94 96 LEU A N 1
ATOM 720 C CA . LEU A 1 96 ? -12.654 -0.631 -2.752 1.00 89.94 96 LEU A CA 1
ATOM 721 C C . LEU A 1 96 ? -11.136 -0.685 -2.890 1.00 89.94 96 LEU A C 1
ATOM 723 O O . LEU A 1 96 ? -10.444 -0.806 -1.881 1.00 89.94 96 LEU A O 1
ATOM 727 N N . VAL A 1 97 ? -10.640 -0.624 -4.122 1.00 91.00 97 V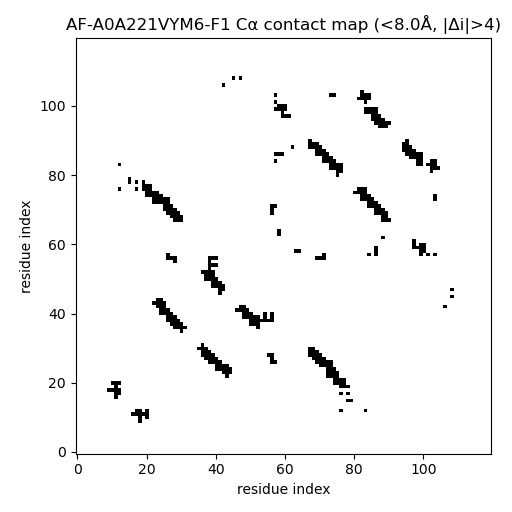AL A N 1
ATOM 728 C CA . VAL A 1 97 ? -9.210 -0.692 -4.435 1.00 91.00 97 VAL A CA 1
ATOM 729 C C . VAL A 1 97 ? -8.845 0.548 -5.234 1.00 91.00 97 VAL A C 1
ATOM 731 O O . VAL A 1 97 ? -9.423 0.791 -6.292 1.00 91.00 97 VAL A O 1
ATOM 734 N N . GLU A 1 98 ? -7.910 1.338 -4.723 1.00 91.62 98 GLU A N 1
ATOM 735 C CA . GLU A 1 98 ? -7.505 2.608 -5.325 1.00 91.62 98 GLU A CA 1
ATOM 736 C C . GLU A 1 9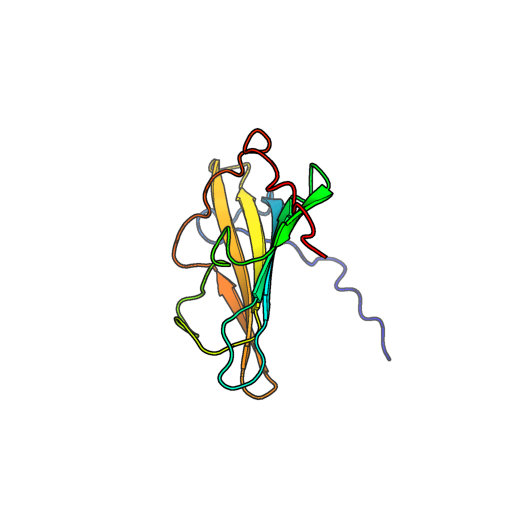8 ? -6.044 2.933 -5.013 1.00 91.62 98 GLU A C 1
ATOM 738 O O . GLU A 1 98 ? -5.460 2.400 -4.074 1.00 91.62 98 GLU A O 1
ATOM 743 N N . TRP A 1 99 ? -5.442 3.816 -5.802 1.00 91.69 99 TRP A N 1
ATOM 744 C CA . TRP A 1 99 ? -4.108 4.338 -5.516 1.00 91.69 99 TRP A CA 1
ATOM 745 C C . TRP A 1 99 ? -4.208 5.488 -4.513 1.00 91.69 99 TRP A C 1
ATOM 747 O O . TRP A 1 99 ? -5.151 6.279 -4.567 1.00 91.69 99 TRP A O 1
ATOM 757 N N . ALA A 1 100 ? -3.255 5.574 -3.588 1.00 90.56 100 ALA A N 1
ATOM 758 C CA . ALA A 1 100 ? -3.191 6.679 -2.642 1.00 90.56 100 ALA A CA 1
ATOM 759 C C . ALA A 1 100 ? -2.957 8.015 -3.363 1.00 90.56 100 ALA A C 1
ATOM 761 O O . ALA A 1 100 ? -2.268 8.074 -4.381 1.00 90.56 100 ALA A O 1
ATOM 762 N N . GLU A 1 101 ? -3.496 9.099 -2.804 1.00 79.56 101 GLU A N 1
ATOM 763 C CA . GLU A 1 101 ? -3.346 10.448 -3.376 1.00 79.56 101 GLU A CA 1
ATOM 764 C C . GLU A 1 101 ? -1.917 10.993 -3.289 1.00 79.56 101 GLU A C 1
ATOM 766 O O . GLU A 1 101 ? -1.547 11.910 -4.020 1.00 79.56 101 GLU A O 1
ATOM 771 N N . ARG A 1 102 ? -1.134 10.475 -2.342 1.00 81.88 102 ARG A N 1
ATOM 772 C CA . ARG A 1 102 ? 0.208 10.957 -2.026 1.00 81.88 102 ARG A CA 1
ATOM 773 C C . ARG A 1 102 ? 1.194 9.807 -2.056 1.00 81.88 102 ARG A C 1
ATOM 775 O O . ARG A 1 102 ? 0.857 8.680 -1.688 1.00 81.88 102 ARG A O 1
ATOM 782 N N . GLU A 1 103 ? 2.419 10.132 -2.451 1.00 84.12 103 GLU A N 1
ATOM 783 C CA . GLU A 1 103 ? 3.545 9.218 -2.323 1.00 84.12 103 GLU A CA 1
ATOM 784 C C . GLU A 1 103 ? 3.760 8.845 -0.856 1.00 84.12 103 GLU A C 1
ATOM 786 O O . GLU A 1 103 ? 3.572 9.660 0.054 1.00 84.12 103 GLU A O 1
ATOM 791 N N . ILE A 1 104 ? 4.164 7.599 -0.632 1.00 87.25 104 ILE A N 1
ATOM 792 C CA . ILE A 1 104 ? 4.566 7.149 0.695 1.00 87.25 104 ILE A CA 1
ATOM 793 C C . ILE A 1 104 ? 6.003 7.597 0.981 1.00 87.25 104 ILE A C 1
ATOM 795 O O . ILE A 1 104 ? 6.835 7.586 0.069 1.00 87.25 104 ILE A O 1
ATOM 799 N N . PRO A 1 105 ? 6.331 7.954 2.233 1.00 81.06 105 PRO A N 1
ATOM 800 C CA . PRO A 1 105 ? 7.703 8.276 2.594 1.00 81.06 105 PRO A CA 1
ATOM 801 C C . PRO A 1 105 ? 8.629 7.061 2.427 1.00 81.06 105 PRO A C 1
ATOM 803 O O . PRO A 1 105 ? 8.193 5.907 2.330 1.00 81.06 105 PRO A O 1
ATOM 806 N N . LEU A 1 106 ? 9.934 7.331 2.386 1.00 79.62 106 LEU A N 1
ATOM 807 C CA . LEU A 1 106 ? 10.945 6.294 2.570 1.00 79.62 106 LEU A CA 1
ATOM 808 C C . LEU A 1 106 ? 10.874 5.787 4.008 1.00 79.62 106 LEU A C 1
ATOM 810 O O . LEU A 1 106 ? 10.735 6.573 4.944 1.00 79.62 106 LEU A O 1
ATOM 814 N N . TRP A 1 107 ? 10.969 4.473 4.165 1.00 76.19 107 TRP A N 1
ATOM 815 C CA . TRP A 1 107 ? 11.073 3.860 5.476 1.00 76.19 107 TRP A CA 1
ATOM 816 C C . TRP A 1 107 ? 12.515 3.937 5.961 1.00 76.19 107 TRP A C 1
ATOM 818 O O . TRP A 1 107 ? 13.429 3.542 5.236 1.00 76.19 107 TRP A O 1
ATOM 828 N N . ASN A 1 108 ? 12.714 4.437 7.178 1.00 73.25 108 ASN A N 1
ATOM 829 C CA . ASN A 1 108 ? 14.025 4.498 7.801 1.00 73.25 108 ASN A CA 1
ATOM 830 C C . ASN A 1 108 ? 14.177 3.360 8.816 1.00 73.25 108 ASN A C 1
ATOM 832 O O . ASN A 1 108 ? 13.679 3.447 9.936 1.00 73.25 108 ASN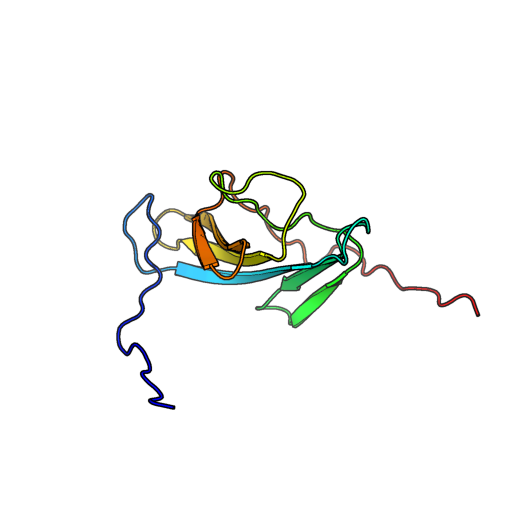 A O 1
ATOM 836 N N . ASP A 1 109 ? 14.881 2.291 8.440 1.00 69.75 109 ASP A N 1
ATOM 837 C CA . ASP A 1 109 ? 15.128 1.167 9.355 1.00 69.75 109 ASP A CA 1
ATOM 838 C C . ASP A 1 109 ? 16.037 1.544 10.541 1.00 69.75 109 ASP A C 1
ATOM 840 O O . ASP A 1 109 ? 16.066 0.812 11.532 1.00 69.75 109 ASP A O 1
ATOM 844 N N . GLU A 1 110 ? 16.733 2.685 10.479 1.00 69.00 110 GLU A N 1
ATOM 845 C CA . GLU A 1 110 ? 17.588 3.187 11.562 1.00 69.00 110 GLU A CA 1
ATOM 846 C C . GLU A 1 110 ? 16.820 3.924 12.668 1.00 69.00 110 GLU A C 1
ATOM 848 O O . GLU A 1 110 ? 17.403 4.232 13.710 1.00 69.00 110 GLU A O 1
ATOM 853 N N . ASP A 1 111 ? 15.520 4.192 12.488 1.00 66.50 111 ASP A N 1
ATOM 854 C CA . ASP A 1 111 ? 14.729 4.827 13.540 1.00 66.50 111 ASP A CA 1
ATOM 855 C C . ASP A 1 111 ? 14.697 3.913 14.775 1.00 66.50 111 ASP A C 1
ATOM 857 O O . ASP A 1 111 ? 14.403 2.719 14.634 1.00 66.50 111 ASP A O 1
ATOM 861 N N . PRO A 1 112 ? 14.968 4.424 15.991 1.00 59.94 112 PRO A N 1
ATOM 862 C CA . PRO A 1 112 ? 14.951 3.608 17.194 1.00 59.94 112 PRO A CA 1
ATOM 863 C C . PRO A 1 112 ? 13.622 2.859 17.309 1.00 59.94 112 PRO A C 1
ATOM 865 O O . PRO A 1 112 ? 12.541 3.449 17.196 1.00 59.94 112 PRO A O 1
ATOM 868 N N . LEU A 1 113 ? 13.691 1.545 17.530 1.00 59.66 113 LEU A N 1
ATOM 869 C CA . LEU A 1 113 ? 12.521 0.812 17.995 1.00 59.66 113 LEU A CA 1
ATOM 870 C C . LEU A 1 113 ? 12.102 1.459 19.316 1.00 59.66 113 LEU A C 1
ATOM 872 O O . LEU A 1 113 ? 12.947 1.646 20.192 1.00 59.66 113 LEU A O 1
ATOM 876 N N . ASP A 1 114 ? 10.817 1.793 19.466 1.00 56.19 114 ASP A N 1
ATOM 877 C CA . ASP A 1 114 ? 10.309 2.104 20.801 1.00 56.19 114 ASP A CA 1
ATOM 878 C C . ASP A 1 114 ? 10.424 0.801 21.585 1.00 56.19 114 ASP A C 1
ATOM 880 O O . ASP A 1 114 ? 9.606 -0.109 21.434 1.00 56.19 114 ASP A O 1
ATOM 884 N N . THR A 1 115 ? 11.484 0.675 22.378 1.00 50.47 115 THR A N 1
ATOM 885 C CA . THR A 1 115 ? 11.568 -0.355 23.399 1.00 50.47 115 THR A CA 1
ATOM 886 C C . THR A 1 115 ? 10.450 -0.046 24.373 1.00 50.47 115 THR A C 1
ATOM 888 O O . THR A 1 115 ? 10.526 0.912 25.141 1.00 50.47 115 THR A O 1
ATOM 891 N N . VAL A 1 116 ? 9.366 -0.809 24.280 1.00 52.50 116 VAL A N 1
ATOM 892 C CA . VAL A 1 116 ? 8.303 -0.774 25.273 1.00 52.50 116 VAL A CA 1
ATOM 893 C C . VAL A 1 116 ? 8.933 -1.267 26.572 1.00 52.50 116 VAL A C 1
ATOM 895 O O . VAL A 1 116 ? 9.149 -2.462 26.747 1.00 52.50 116 VAL A O 1
ATOM 898 N N . GLU A 1 117 ? 9.281 -0.347 27.468 1.00 45.59 117 GLU A N 1
ATOM 899 C CA . GLU A 1 117 ? 9.390 -0.690 28.880 1.00 45.59 117 GLU A CA 1
ATOM 900 C C . GLU A 1 117 ? 7.970 -1.027 29.341 1.00 45.59 117 GLU A C 1
ATOM 902 O O . GLU A 1 117 ? 7.148 -0.142 29.592 1.00 45.59 117 GLU A O 1
ATOM 907 N N . ASP A 1 118 ? 7.649 -2.321 29.365 1.00 45.16 118 ASP A N 1
ATOM 908 C CA . ASP A 1 118 ? 6.440 -2.823 30.010 1.00 45.16 118 ASP A CA 1
ATOM 909 C C . ASP A 1 118 ? 6.524 -2.459 31.497 1.00 45.16 118 ASP A C 1
ATOM 911 O O . ASP A 1 118 ? 7.210 -3.100 32.294 1.00 45.16 118 ASP A O 1
ATOM 915 N N . SER A 1 119 ? 5.852 -1.371 31.863 1.00 43.22 119 SER A N 1
ATOM 916 C CA . SER A 1 119 ? 5.630 -0.997 33.255 1.00 43.22 119 SER A CA 1
ATOM 917 C C . SER A 1 119 ? 4.503 -1.885 33.791 1.00 43.22 119 SER A C 1
ATOM 919 O O . SER A 1 119 ? 3.335 -1.634 33.488 1.00 43.22 119 SER A O 1
ATOM 921 N N . PHE A 1 120 ? 4.866 -2.955 34.503 1.00 51.41 120 PHE A N 1
ATOM 922 C CA . PHE A 1 120 ? 3.943 -3.802 35.271 1.00 51.41 120 PHE A CA 1
ATOM 923 C C . PHE A 1 120 ? 3.409 -3.085 36.516 1.00 51.41 120 PHE A C 1
ATOM 925 O O . PHE A 1 120 ? 4.185 -2.327 37.143 1.00 51.41 120 PHE A O 1
#

pLDDT: mean 81.27, std 13.44, range [43.22, 95.31]

Sequence (120 aa):
MDGRVIGNALLIYPHCSSDVTHVEHVFVSARQEDRLANEITVNAISGRVETRNKGEAPIGSTVGHGRRQRIALGGYCDLCGTRFALVITQHKGSALVEWAEREIPLWNDEDPLDTVEDSF

Nearest PDB structures (foldseek):
  4bfe-assembly3_C  TM=3.744E-01  e=6.438E-02  Mus musculus
  9gwt-assembly1_P  TM=3.754E-01  e=2.221E-01  Homo sapiens
  4bfg-assembly1_A  TM=3.762E-01  e=3.417E-01  Mus musculus
  6d7g-assembly1_E  TM=3.071E-01  e=6.882E-01  Homo sapiens
  6g5m-assembly2_A  TM=3.147E-01  e=2.020E+00  Thioalkalivibrio paradoxus ARh 1

Solvent-accessible surface area (backbone atoms only — not comparable to full-atom values): 7447 Å² total; per-residue (Å²): 131,87,83,77,74,69,91,80,74,73,62,60,45,80,92,78,68,41,60,58,56,46,80,42,31,43,24,35,29,41,58,59,89,99,50,74,67,43,18,33,40,33,36,68,79,82,67,50,75,47,58,83,53,82,54,82,54,71,54,28,76,90,76,52,89,88,83,62,44,32,42,22,47,25,30,36,28,73,85,79,69,48,42,35,30,46,22,39,35,54,52,97,93,41,79,46,78,40,60,30,81,56,67,55,79,84,85,64,88,82,59,80,77,82,75,77,77,80,82,125

Radius of gyration: 15.87 Å; Cα contacts (8 Å, |Δi|>4): 221; chains: 1; bounding box: 38×34×52 Å

Secondary structure (DSSP, 8-state):
------TT----BTTTTB--EEEEEEEEEE--TTSPPEEEEEETTT--EE-SSSSPPP-BTTT-SSS--EEEEEEEETTT--EEEEEEEEETTEEEEEEBSSPPPPP-TTSPP-------